Protein AF-A0A3G1A6J4-F1 (afdb_monomer_lite)

pLDDT: mean 94.32, std 4.94, range [63.28, 98.62]

Sequence (100 aa):
MGKAVKLIFVGADWAPFNDKLKRLCQEVAAAKGVEFEEKKEDYVFLTKYGETDELGGADIPQVFVQFDDGTIKHVLTKVPVVGMNPDFEAARKKLEEALA

Organism: NCBI:txid697581

Radius of gyration: 12.79 Å; chains: 1; bounding box: 34×28×32 Å

Foldseek 3Di:
DAAWAEKEKEAEPPAPCRVVLLVLSVVLCVVLVHHYHYHYPPLVCCLVANDADPVSDGADTWMWTAHPVRDIHTQDRDFDDDPNHGDVVVVSVSSNVRND

Secondary structure (DSSP, 8-state):
---EEEEEEEE-TTSTTHHHHHHHHHHHHHHHT-EEEEEES-HHHHHHHS-B-TTSPBPSSEEEEEETTS-EEEEEES--EETTEE-HHHHHHHHHHHT-

Structure (mmCIF, N/CA/C/O backbone):
data_AF-A0A3G1A6J4-F1
#
_entry.id   AF-A0A3G1A6J4-F1
#
loop_
_atom_site.group_PDB
_atom_site.id
_atom_site.type_symbol
_atom_site.label_atom_id
_atom_site.label_alt_id
_atom_site.label_comp_id
_atom_site.label_asym_id
_atom_site.label_entity_id
_atom_site.label_seq_id
_atom_site.pdbx_PDB_ins_code
_atom_site.Cartn_x
_atom_site.Cartn_y
_atom_site.Cartn_z
_atom_site.occupancy
_atom_site.B_iso_or_equiv
_atom_site.auth_seq_id
_atom_site.auth_comp_id
_atom_site.auth_asym_id
_atom_site.auth_atom_id
_atom_site.pdbx_PDB_model_num
ATOM 1 N N . MET A 1 1 ? -0.751 -4.193 18.035 1.00 63.28 1 MET A N 1
ATOM 2 C CA . MET A 1 1 ? -1.128 -3.150 17.060 1.00 63.28 1 MET A CA 1
ATOM 3 C C . MET A 1 1 ? -2.629 -2.993 17.154 1.00 63.28 1 MET A C 1
ATOM 5 O O . MET A 1 1 ? -3.281 -3.985 17.471 1.00 63.28 1 MET A O 1
ATOM 9 N N . GLY A 1 2 ? -3.140 -1.776 16.985 1.00 82.06 2 GLY A N 1
ATOM 10 C CA . GLY A 1 2 ? -4.577 -1.528 16.916 1.00 82.06 2 GLY A CA 1
ATOM 11 C C . GLY A 1 2 ? -5.249 -2.278 15.761 1.00 82.06 2 GLY A C 1
ATOM 12 O O . GLY A 1 2 ? -4.586 -2.969 14.983 1.00 82.06 2 GLY A O 1
ATOM 13 N N . LYS A 1 3 ? -6.568 -2.159 15.632 1.00 93.06 3 LYS A N 1
ATOM 14 C CA . LYS A 1 3 ? -7.296 -2.728 14.490 1.00 93.06 3 LYS A CA 1
ATOM 15 C C . LYS A 1 3 ? -7.010 -1.884 13.247 1.00 93.06 3 LYS A C 1
ATOM 17 O O . LYS A 1 3 ? -7.092 -0.661 13.312 1.00 93.06 3 LYS A O 1
ATOM 22 N N . ALA A 1 4 ? -6.699 -2.508 12.111 1.00 96.50 4 ALA A N 1
ATOM 23 C CA . ALA A 1 4 ? -6.576 -1.777 10.852 1.00 96.50 4 ALA A CA 1
ATOM 24 C C . ALA A 1 4 ? -7.932 -1.162 10.458 1.00 96.50 4 ALA A C 1
ATOM 26 O O . ALA A 1 4 ? -8.954 -1.851 10.461 1.00 96.50 4 ALA A O 1
ATOM 27 N N . VAL A 1 5 ? -7.943 0.132 10.129 1.00 97.75 5 VAL A N 1
ATOM 28 C CA . VAL A 1 5 ? -9.172 0.877 9.791 1.00 97.75 5 VAL A CA 1
ATOM 29 C C . VAL A 1 5 ? -9.153 1.471 8.391 1.00 97.75 5 VAL A C 1
ATOM 31 O O . VAL A 1 5 ? -10.221 1.707 7.828 1.00 97.75 5 VAL A O 1
ATOM 34 N N . LYS A 1 6 ? -7.968 1.690 7.810 1.00 98.38 6 LYS A N 1
ATOM 35 C CA . LYS A 1 6 ? -7.829 2.289 6.482 1.00 98.38 6 LYS A CA 1
ATOM 36 C C . LYS A 1 6 ? -6.584 1.782 5.762 1.00 98.38 6 LYS A C 1
ATOM 38 O O . LYS A 1 6 ? -5.522 1.658 6.368 1.00 98.38 6 LYS A O 1
ATOM 43 N N . LEU A 1 7 ? -6.711 1.542 4.464 1.00 98.25 7 LEU A N 1
ATOM 44 C CA . LEU A 1 7 ? -5.614 1.295 3.540 1.00 98.25 7 LEU A CA 1
ATOM 45 C C . LEU A 1 7 ? -5.402 2.547 2.678 1.00 98.25 7 LEU A C 1
ATOM 47 O O . LEU A 1 7 ? -6.325 3.023 2.019 1.00 98.25 7 LEU A O 1
ATOM 51 N N . ILE A 1 8 ? -4.184 3.082 2.698 1.00 98.62 8 ILE A N 1
ATOM 52 C CA . ILE A 1 8 ? -3.816 4.324 2.013 1.00 98.62 8 ILE A CA 1
ATOM 53 C C . ILE A 1 8 ? -2.876 3.974 0.862 1.00 98.62 8 ILE A C 1
ATOM 55 O O . ILE A 1 8 ? -1.838 3.348 1.071 1.00 98.62 8 ILE A O 1
ATOM 59 N N . PHE A 1 9 ? -3.224 4.395 -0.347 1.00 98.50 9 PHE A N 1
ATOM 60 C CA . PHE A 1 9 ? -2.398 4.270 -1.541 1.00 98.50 9 PHE A CA 1
ATOM 61 C C . PHE A 1 9 ? -1.857 5.645 -1.929 1.00 98.50 9 PHE A C 1
ATOM 63 O O . PHE A 1 9 ? -2.638 6.574 -2.139 1.00 98.50 9 PHE A O 1
ATOM 70 N N . VAL A 1 10 ? -0.536 5.769 -2.048 1.00 98.19 10 VAL A N 1
ATOM 71 C CA . VAL A 1 10 ? 0.116 6.970 -2.577 1.00 98.19 10 VAL A CA 1
ATOM 72 C C . VAL A 1 10 ? 0.707 6.641 -3.940 1.00 98.19 10 VAL A C 1
ATOM 74 O O . VAL A 1 10 ? 1.587 5.786 -4.039 1.00 98.19 10 VAL A O 1
ATOM 77 N N . GLY A 1 11 ? 0.230 7.300 -4.992 1.00 96.88 11 GLY A N 1
ATOM 78 C CA . GLY A 1 11 ? 0.621 6.991 -6.368 1.00 96.88 11 GLY A CA 1
ATOM 79 C C . GLY A 1 11 ? 0.687 8.210 -7.280 1.00 96.88 11 GLY A C 1
ATOM 80 O O . GLY A 1 11 ? 0.477 9.346 -6.849 1.00 96.88 11 GLY A O 1
ATOM 81 N N . ALA A 1 12 ? 0.984 7.951 -8.551 1.00 95.44 12 ALA A N 1
ATOM 82 C CA . ALA A 1 12 ? 0.973 8.939 -9.622 1.00 95.44 12 ALA A CA 1
ATOM 83 C C . ALA A 1 12 ? 0.654 8.274 -10.959 1.00 95.44 12 ALA A C 1
ATOM 85 O O . ALA A 1 12 ? 1.065 7.142 -11.208 1.00 95.44 12 ALA A O 1
ATOM 86 N N . ASP A 1 13 ? -0.014 9.006 -11.850 1.00 94.31 13 ASP A N 1
ATOM 87 C CA . ASP A 1 13 ? -0.462 8.477 -13.146 1.00 94.31 13 ASP A CA 1
ATOM 88 C C . ASP A 1 13 ? 0.701 7.974 -14.019 1.00 94.31 13 ASP A C 1
ATOM 90 O O . ASP A 1 13 ? 0.536 7.061 -14.823 1.00 94.31 13 ASP A O 1
ATOM 94 N N . TRP A 1 14 ? 1.885 8.572 -13.869 1.00 93.19 14 TRP A N 1
ATOM 95 C CA . TRP A 1 14 ? 3.087 8.208 -14.619 1.00 93.19 14 TRP A CA 1
ATOM 96 C C . TRP A 1 14 ? 3.812 6.983 -14.044 1.00 93.19 14 TRP A C 1
ATOM 98 O O . TRP A 1 14 ? 4.699 6.431 -14.699 1.00 93.19 14 TRP A O 1
ATOM 108 N N .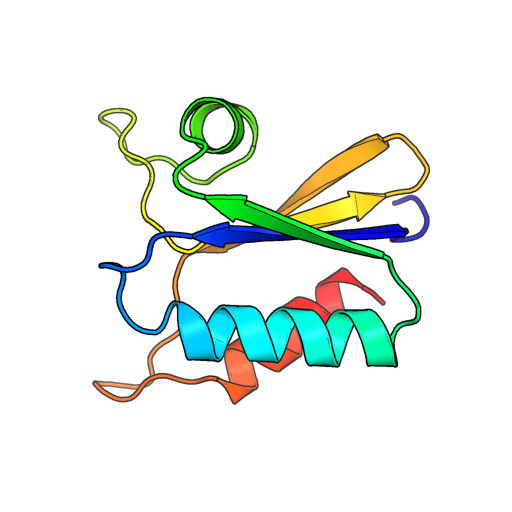 ALA A 1 15 ? 3.473 6.562 -12.822 1.00 92.38 15 ALA A N 1
ATOM 109 C CA . ALA A 1 15 ? 4.213 5.530 -12.117 1.00 92.38 15 ALA A CA 1
ATOM 110 C C . ALA A 1 15 ? 3.868 4.122 -12.645 1.00 92.38 15 ALA A C 1
ATOM 112 O O . ALA A 1 15 ? 2.697 3.806 -12.894 1.00 92.38 15 ALA A O 1
ATOM 113 N N . PRO A 1 16 ? 4.862 3.224 -12.782 1.00 92.25 16 PRO A N 1
ATOM 114 C CA . PRO A 1 16 ? 4.620 1.857 -13.220 1.00 92.25 16 PRO A CA 1
ATOM 115 C C . PRO A 1 16 ? 3.601 1.144 -12.333 1.00 92.25 16 PRO A C 1
ATOM 117 O O . PRO A 1 16 ? 3.674 1.189 -11.106 1.00 92.25 16 PRO A O 1
ATOM 120 N N . PHE A 1 17 ? 2.668 0.440 -12.972 1.00 94.38 17 PHE A N 1
ATOM 121 C CA . PHE A 1 17 ? 1.637 -0.357 -12.304 1.00 94.38 17 PHE A CA 1
ATOM 122 C C . PHE A 1 17 ? 0.689 0.423 -11.376 1.00 94.38 17 PHE A C 1
ATOM 124 O O . PHE A 1 17 ? -0.052 -0.224 -10.634 1.00 94.38 17 PHE A O 1
ATOM 131 N N . ASN A 1 18 ? 0.653 1.761 -11.449 1.00 95.25 18 ASN A N 1
ATOM 132 C CA . ASN A 1 18 ? -0.180 2.618 -10.599 1.00 95.25 18 ASN A CA 1
ATOM 133 C C . ASN A 1 18 ? -1.635 2.139 -10.528 1.00 95.25 18 ASN A C 1
ATOM 135 O O . ASN A 1 18 ? -2.109 1.752 -9.463 1.00 95.25 18 ASN A O 1
ATOM 139 N N . ASP A 1 19 ? -2.317 2.069 -11.673 1.00 95.69 19 ASP A N 1
ATOM 140 C CA . ASP A 1 19 ? -3.747 1.743 -11.714 1.00 95.69 19 ASP A CA 1
ATOM 141 C C . ASP A 1 19 ? -4.035 0.318 -11.244 1.00 95.69 19 ASP A C 1
ATOM 143 O O . ASP A 1 19 ? -5.041 0.051 -10.584 1.00 95.69 19 ASP A O 1
ATOM 147 N N . LYS A 1 20 ? -3.130 -0.615 -11.558 1.00 96.06 20 LYS A N 1
ATOM 148 C CA . LYS A 1 20 ? -3.291 -2.018 -11.180 1.00 96.06 20 LYS A CA 1
ATOM 149 C C . LYS A 1 20 ? -3.065 -2.222 -9.683 1.00 96.06 20 LYS A C 1
ATOM 151 O O . LYS A 1 20 ? -3.823 -2.968 -9.065 1.00 96.06 20 LYS A O 1
ATOM 156 N N . LEU A 1 21 ? -2.075 -1.549 -9.093 1.00 96.81 21 LEU A N 1
ATOM 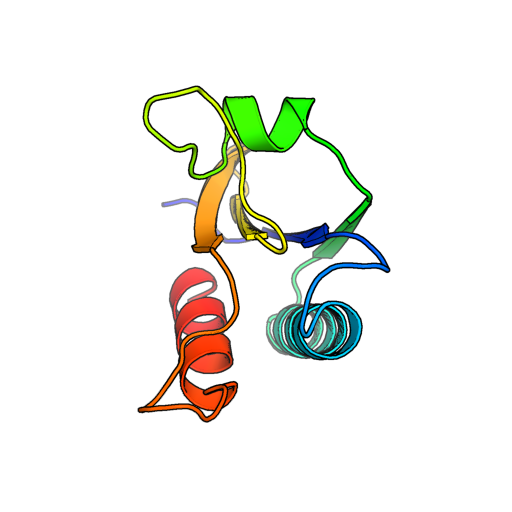157 C CA . LEU A 1 21 ? -1.847 -1.585 -7.649 1.00 96.81 21 LEU A CA 1
ATOM 158 C C . LEU A 1 21 ? -2.958 -0.845 -6.894 1.00 96.81 21 LEU A C 1
ATOM 160 O O . LEU A 1 21 ? -3.488 -1.393 -5.934 1.00 96.81 21 LEU A O 1
ATOM 164 N N . LYS A 1 22 ? -3.390 0.327 -7.373 1.00 97.69 22 LYS A N 1
ATOM 165 C CA . LYS A 1 22 ? -4.548 1.058 -6.839 1.00 97.69 22 LYS A CA 1
ATOM 166 C C . LYS A 1 22 ? -5.794 0.178 -6.791 1.00 97.69 22 LYS A C 1
ATOM 168 O O . LYS A 1 22 ? -6.440 0.075 -5.750 1.00 97.69 22 LYS A O 1
ATOM 173 N N . ARG A 1 23 ? -6.117 -0.496 -7.897 1.00 98.00 23 ARG A N 1
ATOM 174 C CA . ARG A 1 23 ? -7.260 -1.413 -7.958 1.00 98.00 23 ARG A CA 1
ATOM 175 C C . ARG A 1 23 ? -7.113 -2.574 -6.974 1.00 98.00 23 ARG A C 1
ATOM 177 O O . ARG A 1 23 ? -8.068 -2.901 -6.279 1.00 98.00 23 ARG A O 1
ATOM 184 N N . LEU A 1 24 ? -5.923 -3.169 -6.881 1.00 97.88 24 LEU A N 1
ATOM 185 C CA . LEU A 1 24 ? -5.646 -4.227 -5.909 1.00 97.88 24 LEU A CA 1
ATOM 186 C C . LEU A 1 24 ? -5.885 -3.745 -4.467 1.00 97.88 24 LEU A C 1
ATOM 188 O O . LEU A 1 24 ? -6.522 -4.440 -3.680 1.00 97.88 24 LEU A O 1
ATOM 192 N N . CYS A 1 25 ? -5.421 -2.541 -4.137 1.00 97.94 25 CYS A N 1
ATOM 193 C CA . CYS A 1 25 ? -5.648 -1.900 -2.847 1.00 97.94 25 CYS A CA 1
ATOM 194 C C . CYS A 1 25 ? -7.143 -1.701 -2.548 1.00 97.94 25 CYS A C 1
ATOM 196 O O . CYS A 1 25 ? -7.586 -2.033 -1.450 1.00 97.94 25 CYS A O 1
ATOM 198 N N . GLN A 1 26 ? -7.924 -1.223 -3.522 1.00 98.31 26 GLN A N 1
ATOM 199 C CA . GLN A 1 26 ? -9.380 -1.073 -3.398 1.00 98.31 26 GLN A CA 1
ATOM 200 C C . GLN A 1 26 ? -10.076 -2.416 -3.138 1.00 98.31 26 GLN A C 1
ATOM 202 O O . GLN A 1 26 ? -10.917 -2.513 -2.246 1.00 98.31 26 GLN A O 1
ATOM 207 N N . GLU A 1 27 ? -9.709 -3.460 -3.888 1.00 98.19 27 GLU A N 1
ATOM 208 C CA . GLU A 1 27 ? -10.268 -4.808 -3.736 1.00 98.19 27 GLU A CA 1
ATOM 209 C C . GLU A 1 27 ? -9.975 -5.393 -2.347 1.00 98.19 27 GLU A C 1
ATOM 211 O O . GLU A 1 27 ? -10.873 -5.926 -1.696 1.00 98.19 27 GLU A O 1
ATOM 216 N N . VAL A 1 28 ? -8.730 -5.272 -1.875 1.00 97.75 28 VAL A N 1
ATOM 217 C CA . VAL A 1 28 ? -8.318 -5.777 -0.558 1.00 97.75 28 VAL A CA 1
ATOM 218 C C . VAL A 1 28 ? -8.991 -4.991 0.571 1.00 97.75 28 VAL A C 1
ATOM 220 O O . VAL A 1 28 ? -9.493 -5.598 1.517 1.00 97.75 28 VAL A O 1
ATOM 223 N N . ALA A 1 29 ? -9.058 -3.661 0.464 1.00 97.81 29 ALA A N 1
ATOM 224 C CA . ALA A 1 29 ? -9.725 -2.819 1.454 1.00 97.81 29 ALA A CA 1
ATOM 225 C C . ALA A 1 29 ? -11.215 -3.177 1.587 1.00 97.81 29 ALA A C 1
ATOM 227 O O . ALA A 1 29 ? -11.702 -3.407 2.696 1.00 97.81 29 ALA A O 1
ATOM 228 N N . ALA A 1 30 ? -11.911 -3.329 0.454 1.00 97.94 30 ALA A N 1
ATOM 229 C CA . ALA A 1 30 ? -13.309 -3.746 0.420 1.00 97.94 30 ALA A CA 1
ATOM 230 C C . ALA A 1 30 ? -13.512 -5.145 1.027 1.00 97.94 30 ALA A C 1
ATOM 232 O O . ALA A 1 30 ? -14.416 -5.333 1.840 1.00 97.94 30 ALA A O 1
ATOM 233 N N . ALA A 1 31 ? -12.651 -6.113 0.692 1.00 96.88 31 ALA A N 1
ATOM 234 C CA . ALA A 1 31 ? -12.730 -7.474 1.227 1.00 96.88 31 ALA A CA 1
ATOM 235 C C . ALA A 1 31 ? -12.514 -7.538 2.750 1.00 96.88 31 ALA A C 1
ATOM 237 O O . ALA A 1 31 ? -13.080 -8.400 3.421 1.00 96.88 31 ALA A O 1
ATOM 238 N N . LYS A 1 32 ? -11.701 -6.630 3.300 1.00 95.56 32 LYS A N 1
ATOM 239 C CA . LYS A 1 32 ? -11.398 -6.546 4.738 1.00 95.56 32 LYS A CA 1
ATOM 240 C C . LYS A 1 32 ? -12.317 -5.585 5.500 1.00 95.56 32 LYS A C 1
ATOM 242 O O . LYS A 1 32 ? -12.242 -5.531 6.724 1.00 95.56 32 LYS A O 1
ATOM 247 N N . GLY A 1 33 ? -13.191 -4.857 4.802 1.00 96.50 33 GLY A N 1
ATOM 248 C CA . GLY A 1 33 ? -14.104 -3.887 5.407 1.00 96.50 33 GLY A CA 1
ATOM 249 C C . GLY A 1 33 ? -13.392 -2.681 6.027 1.00 96.50 33 GLY A C 1
ATOM 250 O O . GLY A 1 33 ? -13.846 -2.173 7.051 1.00 96.50 33 GLY A O 1
ATOM 251 N N . VAL A 1 34 ? -12.273 -2.251 5.438 1.00 97.56 34 VAL A N 1
ATOM 252 C CA . VAL A 1 34 ? -11.523 -1.052 5.847 1.00 97.56 34 VAL A CA 1
ATOM 253 C C . VAL A 1 34 ? -11.698 0.064 4.818 1.00 97.56 34 VAL A C 1
ATOM 255 O O . VAL A 1 34 ? -11.992 -0.194 3.650 1.00 97.56 34 VAL A O 1
ATOM 258 N N . GLU A 1 35 ? -11.522 1.316 5.240 1.00 98.19 35 GLU A N 1
ATOM 259 C CA . GLU A 1 35 ? -11.583 2.464 4.333 1.00 98.19 35 GLU A CA 1
ATOM 260 C C . GLU A 1 35 ? -10.430 2.417 3.316 1.00 98.19 35 GLU A C 1
ATOM 262 O O . GLU A 1 35 ? -9.333 1.949 3.623 1.00 98.19 35 GLU A O 1
ATOM 267 N N . PHE A 1 36 ? -10.665 2.908 2.101 1.00 98.50 36 PHE A N 1
ATOM 268 C CA . PHE A 1 36 ? -9.624 3.104 1.098 1.00 98.50 36 PHE A CA 1
ATOM 269 C C . PHE A 1 36 ? -9.422 4.600 0.855 1.00 98.50 36 PHE A C 1
ATOM 271 O O . PHE A 1 36 ? -10.382 5.311 0.559 1.00 98.50 36 PHE A O 1
ATOM 278 N N . GLU A 1 37 ? -8.177 5.062 0.929 1.00 98.50 37 GLU A N 1
ATOM 279 C CA . GLU A 1 37 ? -7.799 6.439 0.618 1.00 98.50 37 GLU A CA 1
ATOM 280 C C . GLU A 1 37 ? -6.722 6.463 -0.467 1.00 98.50 37 GLU A C 1
ATOM 282 O O . GLU A 1 37 ? -5.716 5.760 -0.388 1.00 98.50 37 GLU A O 1
ATOM 287 N N . GLU A 1 38 ? -6.924 7.308 -1.474 1.00 98.19 38 GLU A N 1
ATOM 288 C CA . GLU A 1 38 ? -5.935 7.598 -2.505 1.00 98.19 38 GLU A CA 1
ATOM 289 C C . GLU A 1 38 ? -5.328 8.978 -2.266 1.00 98.19 38 GLU A C 1
ATOM 291 O O . GLU A 1 38 ? -6.040 9.970 -2.104 1.00 98.19 38 GLU A O 1
ATOM 296 N N . LYS A 1 39 ? -4.000 9.040 -2.310 1.00 98.00 39 LYS A N 1
ATOM 297 C CA . LYS A 1 39 ? -3.218 10.271 -2.292 1.00 98.00 39 LYS A CA 1
ATOM 298 C C . LYS A 1 39 ? -2.396 10.343 -3.571 1.00 98.00 39 LYS A C 1
ATOM 300 O O . LYS A 1 39 ? -1.599 9.453 -3.859 1.00 98.00 39 LYS A O 1
ATOM 305 N N . LYS A 1 40 ? -2.584 11.404 -4.349 1.00 97.00 40 LYS A N 1
ATOM 306 C CA . LYS A 1 40 ? -1.844 11.608 -5.594 1.00 97.00 40 LYS A CA 1
ATOM 307 C C . LYS A 1 40 ? -0.637 12.496 -5.336 1.00 97.00 40 LYS A C 1
ATOM 309 O O . LYS A 1 40 ? -0.817 13.636 -4.922 1.00 97.00 40 LYS A O 1
ATOM 314 N N . GLU A 1 41 ? 0.560 11.962 -5.570 1.00 95.31 41 GLU A N 1
ATOM 315 C CA . GLU A 1 41 ? 1.830 12.700 -5.469 1.00 95.31 41 GLU A CA 1
ATOM 316 C C . GLU A 1 41 ? 2.011 13.444 -4.126 1.00 95.31 41 GLU A C 1
ATOM 318 O O . GLU A 1 41 ? 2.600 14.522 -4.059 1.00 95.31 41 GLU A O 1
ATOM 323 N N . ASP A 1 42 ? 1.504 12.868 -3.028 1.00 96.69 42 ASP A N 1
ATOM 324 C CA . ASP A 1 42 ? 1.617 13.442 -1.682 1.00 96.69 42 ASP A CA 1
ATOM 325 C C . ASP A 1 42 ? 3.006 13.155 -1.088 1.00 96.69 42 ASP A C 1
ATOM 327 O O . ASP A 1 42 ? 3.201 12.267 -0.254 1.00 96.69 42 ASP A O 1
ATOM 331 N N . TYR A 1 43 ? 4.001 13.910 -1.556 1.00 93.06 43 TYR A N 1
ATOM 332 C CA . TYR A 1 43 ? 5.386 13.780 -1.103 1.00 93.06 43 TYR A CA 1
ATOM 333 C C . TYR A 1 43 ? 5.562 14.131 0.377 1.00 93.06 43 TYR A C 1
ATOM 335 O O . TYR A 1 43 ? 6.429 13.562 1.031 1.00 93.06 43 TYR A O 1
ATOM 343 N N . VAL A 1 44 ? 4.714 14.998 0.943 1.00 94.56 44 VAL A N 1
ATOM 344 C CA . VAL A 1 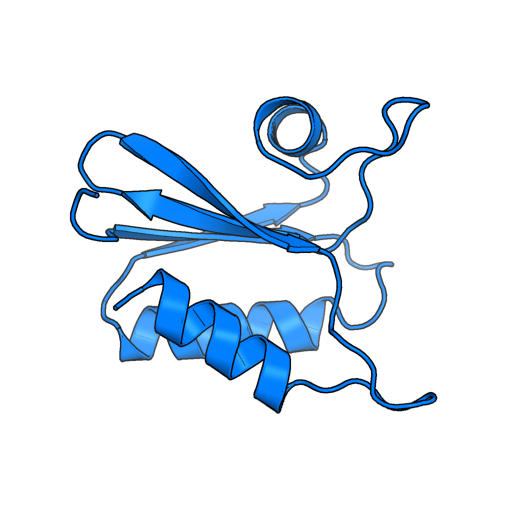44 ? 4.751 15.317 2.380 1.00 94.56 44 VAL A CA 1
ATOM 345 C C . VAL A 1 44 ? 4.405 14.078 3.205 1.00 94.56 44 VAL A C 1
ATOM 347 O O . VAL A 1 44 ? 5.072 13.784 4.200 1.00 94.56 44 VAL A O 1
ATOM 350 N N . PHE A 1 45 ? 3.390 13.323 2.783 1.00 96.38 45 PHE A N 1
ATOM 351 C CA . PHE A 1 45 ? 3.044 12.052 3.407 1.00 96.38 45 PHE A CA 1
ATOM 352 C C . PHE A 1 45 ? 4.165 11.019 3.253 1.00 96.38 45 PHE A C 1
ATOM 354 O O . PHE A 1 45 ? 4.522 10.359 4.231 1.00 96.38 45 PHE A O 1
ATOM 361 N N . LEU A 1 46 ? 4.750 10.905 2.056 1.00 95.44 46 LEU A N 1
ATOM 362 C CA . LEU A 1 46 ? 5.836 9.961 1.780 1.00 95.44 46 LEU A CA 1
ATOM 363 C C . LEU A 1 46 ? 7.093 10.254 2.602 1.00 95.44 46 LEU A C 1
ATOM 365 O O . LEU A 1 46 ? 7.644 9.337 3.191 1.00 95.44 46 LEU A O 1
ATOM 369 N N . THR A 1 47 ? 7.509 11.513 2.734 1.00 93.00 47 THR A N 1
ATOM 370 C CA . THR A 1 47 ? 8.656 11.873 3.584 1.00 93.00 47 THR A CA 1
ATOM 371 C C . THR A 1 47 ? 8.407 11.547 5.058 1.00 93.00 47 THR A C 1
ATOM 373 O O . THR A 1 47 ? 9.346 11.286 5.804 1.00 93.00 47 THR A O 1
ATOM 376 N N . LYS A 1 48 ? 7.146 11.570 5.506 1.00 95.06 48 LYS A N 1
ATOM 377 C CA . LYS A 1 48 ? 6.797 11.325 6.910 1.00 95.06 48 LYS A CA 1
ATOM 378 C C . LYS A 1 48 ? 6.617 9.844 7.249 1.00 95.06 48 LYS A C 1
ATOM 380 O O . LYS A 1 48 ? 6.949 9.442 8.362 1.00 95.06 48 LYS A O 1
ATOM 385 N N . TYR A 1 49 ? 6.032 9.067 6.341 1.00 96.31 49 TYR A N 1
ATOM 386 C CA . TYR A 1 49 ? 5.599 7.691 6.613 1.00 96.31 49 TYR A CA 1
ATOM 387 C C . TYR A 1 49 ? 6.157 6.659 5.636 1.00 96.31 49 TYR A C 1
ATOM 389 O O . TYR A 1 49 ? 6.138 5.470 5.953 1.00 96.31 49 TYR A O 1
ATOM 397 N N . GLY A 1 50 ? 6.580 7.106 4.456 1.00 94.62 50 GLY A N 1
ATOM 398 C CA . GLY A 1 50 ? 7.081 6.285 3.365 1.00 94.62 50 GLY A CA 1
ATOM 399 C C . GLY A 1 50 ? 8.526 5.862 3.527 1.00 94.62 50 GLY A C 1
ATOM 400 O O . GLY A 1 50 ? 9.262 6.322 4.398 1.00 94.62 50 GLY A O 1
ATOM 401 N N . GLU A 1 51 ? 8.914 4.958 2.642 1.00 94.00 51 GLU A N 1
ATOM 402 C CA . GLU A 1 51 ? 10.309 4.622 2.422 1.00 94.00 51 GLU A CA 1
ATOM 403 C C . GLU A 1 51 ? 10.947 5.694 1.533 1.00 94.00 51 GLU A C 1
ATOM 405 O O . GLU A 1 51 ? 10.424 6.014 0.459 1.00 94.00 51 GLU A O 1
ATOM 410 N N . THR A 1 52 ? 12.064 6.252 1.993 1.00 92.56 52 THR A N 1
ATOM 411 C CA . THR A 1 52 ? 12.875 7.210 1.242 1.00 92.56 52 THR A CA 1
ATOM 412 C C . THR A 1 52 ? 14.282 6.665 1.060 1.00 92.56 52 THR A C 1
ATOM 414 O O . THR A 1 52 ? 14.812 5.997 1.951 1.00 92.56 52 THR A O 1
ATOM 417 N N . ASP A 1 53 ? 14.904 6.985 -0.066 1.00 88.44 53 ASP A N 1
ATOM 418 C CA . ASP A 1 53 ? 16.322 6.719 -0.283 1.00 88.44 53 ASP A CA 1
ATOM 419 C C . ASP A 1 53 ? 17.228 7.638 0.566 1.00 88.44 53 ASP A C 1
ATOM 421 O O . ASP A 1 53 ? 16.768 8.523 1.294 1.00 88.44 53 ASP A O 1
ATOM 425 N N . GLU A 1 54 ? 18.544 7.424 0.475 1.00 85.56 54 GLU A N 1
ATOM 426 C CA . GLU A 1 54 ? 19.565 8.185 1.214 1.00 85.56 54 GLU A CA 1
ATOM 427 C C . GLU A 1 54 ? 19.591 9.687 0.870 1.00 85.56 54 GLU A C 1
ATOM 429 O O . GLU A 1 54 ? 20.153 10.484 1.621 1.00 85.56 54 GLU A O 1
ATOM 434 N N . LEU A 1 55 ? 18.985 10.084 -0.252 1.00 86.06 55 LEU A N 1
ATOM 435 C CA . LEU A 1 55 ? 18.878 11.468 -0.710 1.00 86.06 55 LEU A CA 1
ATOM 436 C C . LEU A 1 55 ? 17.513 12.093 -0.369 1.00 86.06 55 LEU A C 1
ATOM 438 O O . LEU A 1 55 ? 17.280 13.259 -0.688 1.00 86.06 55 LEU A O 1
ATOM 442 N N . GLY A 1 56 ? 16.622 11.347 0.295 1.00 80.56 56 GLY A N 1
ATOM 443 C CA . GLY A 1 56 ? 15.273 11.786 0.655 1.00 80.56 56 GLY A CA 1
ATOM 444 C C . GLY A 1 56 ? 14.245 11.648 -0.473 1.00 80.56 56 GLY A C 1
ATOM 445 O O . GLY A 1 56 ? 13.133 12.164 -0.347 1.00 80.56 56 GLY A O 1
ATOM 446 N N . GLY A 1 57 ? 14.593 10.966 -1.567 1.00 86.62 57 GLY A N 1
ATOM 447 C CA . GLY A 1 57 ? 13.676 10.640 -2.652 1.00 86.62 57 GLY A CA 1
ATOM 448 C C . GLY A 1 57 ? 12.704 9.542 -2.233 1.00 86.62 57 GLY A C 1
ATOM 449 O O . GLY A 1 57 ? 13.110 8.513 -1.699 1.00 86.62 57 GLY A O 1
ATOM 450 N N . ALA A 1 58 ? 11.410 9.756 -2.468 1.00 89.56 58 ALA A N 1
ATOM 451 C CA . ALA A 1 58 ? 10.391 8.738 -2.249 1.00 89.56 58 ALA A CA 1
ATOM 452 C C . ALA A 1 58 ? 9.982 8.110 -3.579 1.00 89.56 58 ALA A C 1
ATOM 454 O O . ALA A 1 58 ? 9.469 8.780 -4.476 1.00 89.56 58 ALA A O 1
ATOM 455 N N . ASP A 1 59 ? 10.174 6.803 -3.679 1.00 90.38 59 ASP A N 1
ATOM 456 C CA . ASP A 1 59 ? 9.665 6.017 -4.790 1.00 90.38 59 ASP A CA 1
ATOM 457 C C . ASP A 1 59 ? 8.149 5.839 -4.685 1.00 90.38 59 ASP A C 1
ATOM 459 O O . ASP A 1 59 ? 7.626 5.632 -3.595 1.00 90.38 59 ASP A O 1
ATOM 463 N N . ILE A 1 60 ? 7.439 5.850 -5.813 1.00 93.19 60 ILE A N 1
ATOM 464 C CA . ILE A 1 60 ? 5.992 5.605 -5.874 1.00 93.19 60 ILE A CA 1
ATOM 465 C C . ILE A 1 60 ? 5.656 4.553 -6.942 1.00 93.19 60 ILE A C 1
ATOM 467 O O . ILE A 1 60 ? 6.408 4.398 -7.908 1.00 93.19 60 ILE A O 1
ATOM 471 N N . PRO A 1 61 ? 4.531 3.827 -6.813 1.00 95.50 61 PRO A N 1
ATOM 472 C CA . PRO A 1 61 ? 3.540 3.899 -5.731 1.00 95.50 61 PRO A CA 1
ATOM 473 C C . PRO A 1 61 ? 3.987 3.242 -4.410 1.00 95.50 61 PRO A C 1
ATOM 475 O O . PRO A 1 61 ? 4.751 2.274 -4.426 1.00 95.50 61 PRO A O 1
ATOM 478 N N . GLN A 1 62 ? 3.459 3.732 -3.281 1.00 97.69 62 GLN A N 1
ATOM 479 C CA . GLN A 1 62 ? 3.578 3.100 -1.957 1.00 97.69 62 GLN A CA 1
ATOM 480 C C . GLN A 1 62 ? 2.209 2.852 -1.314 1.00 97.6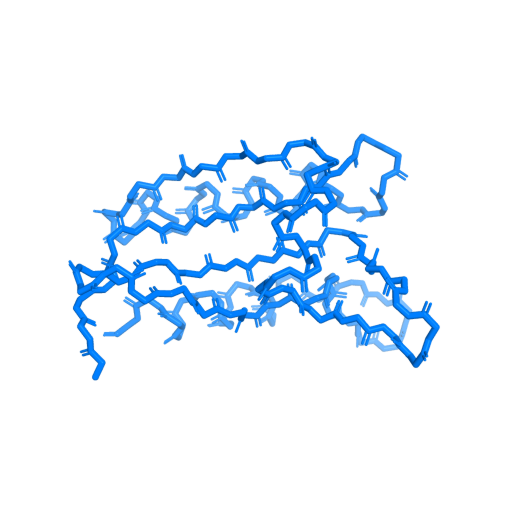9 62 GLN A C 1
ATOM 482 O O . GLN A 1 62 ? 1.240 3.566 -1.583 1.00 97.69 62 GLN A O 1
ATOM 487 N N . VAL A 1 63 ? 2.131 1.845 -0.441 1.00 98.19 63 VAL A N 1
ATOM 488 C CA . VAL A 1 63 ? 0.903 1.466 0.270 1.00 98.19 63 VAL A CA 1
ATOM 489 C C . VAL A 1 63 ? 1.132 1.430 1.774 1.00 98.19 63 VAL A C 1
ATOM 491 O O . VAL A 1 63 ? 2.152 0.931 2.256 1.00 98.19 63 VAL A O 1
ATOM 494 N N . PHE A 1 64 ? 0.139 1.915 2.514 1.00 98.38 64 PHE A N 1
ATOM 495 C CA . PHE A 1 64 ? 0.157 2.045 3.962 1.00 98.38 64 PHE A CA 1
ATOM 496 C C . PHE A 1 64 ? -1.133 1.520 4.580 1.00 98.38 64 PHE A C 1
ATOM 498 O O . PHE A 1 64 ? -2.179 1.459 3.932 1.00 98.38 64 PHE A O 1
ATOM 505 N N . VAL A 1 65 ? -1.063 1.206 5.868 1.00 98.00 65 VAL A N 1
ATOM 506 C CA . VAL A 1 65 ? -2.224 0.901 6.705 1.00 98.00 65 VAL A CA 1
ATOM 507 C C . VAL A 1 65 ? -2.261 1.879 7.868 1.00 98.00 65 VAL A C 1
ATOM 509 O O . VAL A 1 65 ? -1.239 2.117 8.513 1.00 98.00 65 VAL A O 1
ATOM 512 N N . GLN A 1 66 ? -3.441 2.430 8.135 1.00 97.81 66 GLN A N 1
ATOM 513 C CA . GLN A 1 66 ? -3.733 3.183 9.344 1.00 97.81 66 GLN A CA 1
ATOM 514 C C . GLN A 1 66 ? -4.531 2.307 10.314 1.00 97.81 66 GLN A C 1
ATOM 516 O O . GLN A 1 66 ? -5.504 1.649 9.927 1.00 97.81 66 GLN A O 1
ATOM 521 N N . PHE A 1 67 ? -4.121 2.329 11.576 1.00 96.81 67 PHE A N 1
ATOM 522 C CA . PHE A 1 67 ? -4.779 1.652 12.688 1.00 96.81 67 PHE A CA 1
ATOM 523 C C . PHE A 1 67 ? -5.720 2.604 13.444 1.00 96.81 67 PHE A C 1
ATOM 525 O O . PHE A 1 67 ? -5.640 3.826 13.301 1.00 96.81 67 PHE A O 1
ATOM 532 N N . ASP A 1 68 ? -6.636 2.047 14.232 1.00 96.50 68 ASP A N 1
ATOM 533 C CA . ASP A 1 68 ? -7.608 2.793 15.045 1.00 96.50 68 ASP A CA 1
ATOM 534 C C . ASP A 1 68 ? -6.967 3.709 16.101 1.00 96.50 68 ASP A C 1
ATOM 536 O O . ASP A 1 68 ? -7.544 4.737 16.451 1.00 96.50 68 ASP A O 1
ATOM 540 N N . ASP A 1 69 ? -5.748 3.396 16.543 1.00 95.50 69 ASP A N 1
ATOM 541 C CA . ASP A 1 69 ? -4.921 4.257 17.399 1.00 95.50 69 ASP A CA 1
ATOM 542 C C . ASP A 1 69 ? -4.266 5.444 16.654 1.00 95.50 69 ASP A C 1
ATOM 544 O O . ASP A 1 69 ? -3.570 6.258 17.263 1.00 95.50 69 ASP A O 1
ATOM 548 N N . GLY A 1 70 ? -4.494 5.566 15.341 1.00 94.69 70 GLY A N 1
ATOM 549 C CA . GLY A 1 70 ? -3.932 6.610 14.482 1.00 94.69 70 GLY A CA 1
ATOM 550 C C . GLY A 1 70 ? -2.537 6.299 13.934 1.00 94.69 70 GLY A C 1
ATOM 551 O O . GLY A 1 70 ? -2.007 7.092 13.150 1.00 94.69 70 GLY A O 1
ATOM 552 N N . THR A 1 71 ? -1.937 5.161 14.293 1.00 95.69 71 THR A N 1
ATOM 553 C CA . THR A 1 71 ? -0.629 4.743 13.776 1.00 95.69 71 THR A CA 1
ATOM 554 C C . THR A 1 71 ? -0.715 4.458 12.283 1.00 95.69 71 THR A C 1
ATOM 556 O O . THR A 1 71 ? -1.638 3.785 11.828 1.00 95.69 71 THR A O 1
ATOM 559 N N . ILE A 1 72 ? 0.279 4.920 11.523 1.00 97.31 72 ILE A N 1
ATOM 560 C CA . ILE A 1 72 ? 0.435 4.620 10.096 1.00 97.31 72 ILE A CA 1
ATOM 561 C C . ILE A 1 72 ? 1.658 3.725 9.919 1.00 97.31 72 ILE A C 1
ATOM 563 O O . ILE A 1 72 ? 2.736 4.026 10.431 1.00 97.31 72 ILE A O 1
ATOM 567 N N . LYS A 1 73 ? 1.488 2.632 9.177 1.00 95.88 73 LYS A N 1
ATOM 568 C CA . LYS A 1 73 ? 2.545 1.674 8.856 1.00 95.88 73 LYS A CA 1
ATOM 569 C C . LYS A 1 73 ? 2.712 1.552 7.349 1.00 95.88 73 LYS A C 1
ATOM 571 O O . LYS A 1 73 ? 1.743 1.297 6.639 1.00 95.88 73 LYS A O 1
ATOM 576 N N . HIS A 1 74 ? 3.954 1.660 6.892 1.00 97.19 74 HIS A N 1
ATOM 577 C CA . HIS A 1 74 ? 4.338 1.316 5.530 1.00 97.19 74 HIS A CA 1
ATOM 578 C C . HIS A 1 74 ? 4.236 -0.199 5.288 1.00 97.19 74 HIS A C 1
ATOM 580 O O . HIS A 1 74 ? 4.677 -1.001 6.116 1.00 97.19 74 HIS A O 1
ATOM 586 N N . VAL A 1 75 ? 3.642 -0.589 4.160 1.00 96.56 75 VAL A N 1
ATOM 587 C CA . VAL A 1 75 ? 3.419 -1.996 3.790 1.00 96.56 75 VAL A CA 1
ATOM 588 C C . VAL A 1 75 ? 4.202 -2.382 2.544 1.00 96.56 75 VAL A C 1
ATOM 590 O O . VAL A 1 75 ? 4.751 -3.485 2.479 1.00 96.56 75 VAL A O 1
ATOM 593 N N . LEU A 1 76 ? 4.224 -1.509 1.538 1.00 95.19 76 LEU A N 1
ATOM 594 C CA . LEU A 1 76 ? 4.747 -1.855 0.226 1.00 95.19 76 LEU A CA 1
ATOM 595 C C . LEU A 1 76 ? 5.272 -0.624 -0.515 1.00 95.19 76 LEU A C 1
ATOM 597 O O . LEU A 1 76 ? 4.480 0.258 -0.834 1.00 95.19 76 LEU A O 1
ATOM 601 N N . THR A 1 77 ? 6.552 -0.651 -0.891 1.00 93.12 77 THR A N 1
ATOM 602 C CA . THR A 1 77 ? 7.139 0.227 -1.914 1.00 93.12 77 THR A CA 1
ATOM 603 C C . THR A 1 77 ? 7.175 -0.536 -3.231 1.00 93.12 77 THR A C 1
ATOM 605 O O . THR A 1 77 ? 7.839 -1.572 -3.305 1.00 93.12 77 THR A O 1
ATOM 608 N N . LYS A 1 78 ? 6.505 -0.024 -4.274 1.00 90.12 78 LYS A N 1
ATOM 609 C CA . LYS A 1 78 ? 6.427 -0.623 -5.622 1.00 90.12 78 LYS A CA 1
ATOM 610 C C . LYS A 1 78 ? 5.817 -2.036 -5.650 1.00 90.12 78 LYS A C 1
ATOM 612 O O . LYS A 1 78 ? 5.663 -2.724 -4.646 1.00 90.12 78 LYS A O 1
ATOM 617 N N . VAL A 1 79 ? 5.437 -2.501 -6.839 1.00 91.56 79 VAL A N 1
ATOM 618 C CA . VAL A 1 79 ? 4.997 -3.896 -7.009 1.00 91.56 79 VAL A CA 1
ATOM 619 C C . VAL A 1 79 ? 6.231 -4.811 -6.926 1.00 91.56 79 VAL A C 1
ATOM 621 O O . VAL A 1 79 ? 7.213 -4.528 -7.616 1.00 91.56 79 VAL A O 1
ATOM 624 N N . PRO A 1 80 ? 6.216 -5.895 -6.120 1.00 89.88 80 PRO A N 1
ATOM 625 C CA . PRO A 1 80 ? 7.299 -6.876 -6.104 1.00 89.88 80 PRO A CA 1
ATOM 626 C C . PRO A 1 80 ? 7.513 -7.479 -7.495 1.00 89.88 80 PRO A C 1
ATOM 628 O O . PRO A 1 80 ? 6.589 -7.516 -8.305 1.00 89.88 80 PRO A O 1
ATOM 631 N N . VAL A 1 81 ? 8.714 -7.978 -7.778 1.00 89.50 81 VAL A N 1
ATOM 632 C CA . VAL A 1 81 ? 9.039 -8.589 -9.074 1.00 89.50 81 VAL A CA 1
ATOM 633 C C . VAL A 1 81 ? 9.669 -9.966 -8.891 1.00 89.50 81 VAL A C 1
ATOM 635 O O . VAL A 1 81 ? 10.500 -10.161 -8.005 1.00 89.50 81 VAL A O 1
ATOM 638 N N . VAL A 1 82 ? 9.299 -10.914 -9.754 1.00 89.94 82 VAL A N 1
ATOM 639 C CA . VAL A 1 82 ? 9.981 -12.208 -9.905 1.00 89.94 82 VAL A CA 1
ATOM 640 C C . VAL A 1 82 ? 10.688 -12.206 -11.257 1.00 89.94 82 VAL A C 1
ATOM 642 O O . VAL A 1 82 ? 10.066 -12.299 -12.320 1.00 89.94 82 VAL A O 1
ATOM 645 N N . GLY A 1 83 ? 12.011 -12.037 -11.223 1.00 89.38 83 GLY A N 1
ATOM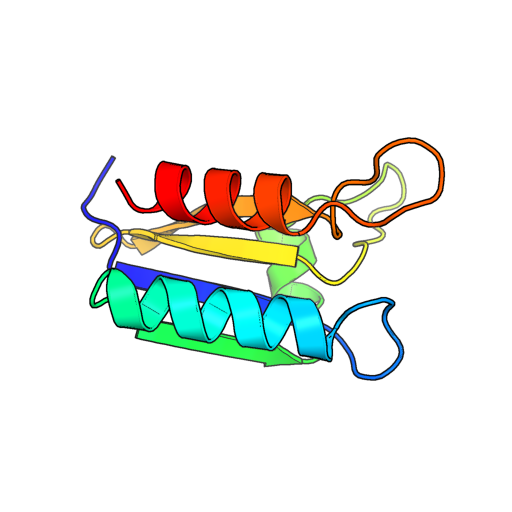 646 C CA . GLY A 1 83 ? 12.799 -11.752 -12.422 1.00 89.38 83 GLY A CA 1
ATOM 647 C C . GLY A 1 83 ? 12.417 -10.389 -13.003 1.00 89.38 83 GLY A C 1
ATOM 648 O O . GLY A 1 83 ? 12.693 -9.363 -12.391 1.00 89.38 83 GLY A O 1
ATOM 649 N N . MET A 1 84 ? 11.769 -10.384 -14.171 1.00 85.81 84 MET A N 1
ATOM 650 C CA . MET A 1 84 ? 11.268 -9.166 -14.835 1.00 85.81 84 MET A CA 1
ATOM 651 C C . MET A 1 84 ? 9.744 -9.004 -14.754 1.00 85.81 84 MET A C 1
ATOM 653 O O . MET A 1 84 ? 9.210 -8.001 -15.225 1.00 85.81 84 MET A O 1
ATOM 657 N N . ASN A 1 85 ? 9.028 -9.980 -14.188 1.00 90.19 85 ASN A N 1
ATOM 658 C CA . ASN A 1 85 ? 7.570 -9.959 -14.153 1.00 90.19 85 ASN A CA 1
ATOM 659 C C . ASN A 1 85 ? 7.064 -9.387 -12.823 1.00 90.19 85 ASN A C 1
ATOM 661 O O . ASN A 1 85 ? 7.562 -9.793 -11.770 1.00 90.19 85 ASN A O 1
ATOM 665 N N . PRO A 1 86 ? 6.065 -8.489 -12.840 1.00 92.62 86 PRO A N 1
ATOM 666 C CA . PRO A 1 86 ? 5.443 -7.993 -11.620 1.00 92.62 86 PRO A CA 1
ATOM 667 C C . PRO A 1 86 ? 4.642 -9.097 -10.921 1.00 92.62 86 PRO A C 1
ATOM 669 O O . PRO A 1 86 ? 3.831 -9.788 -11.541 1.00 92.62 86 PRO A O 1
ATOM 672 N N . ASP A 1 87 ? 4.825 -9.204 -9.612 1.00 95.44 87 ASP A N 1
ATOM 673 C CA . ASP A 1 87 ? 4.183 -10.182 -8.746 1.00 95.44 87 ASP A CA 1
ATOM 674 C C . ASP A 1 87 ? 3.086 -9.519 -7.903 1.00 95.44 87 ASP A C 1
ATOM 676 O O . ASP A 1 87 ? 3.274 -9.063 -6.770 1.00 95.44 87 ASP A O 1
ATOM 680 N N . PHE A 1 88 ? 1.899 -9.443 -8.504 1.00 95.06 88 PHE A N 1
ATOM 681 C CA . PHE A 1 88 ? 0.709 -8.905 -7.846 1.00 95.06 88 PHE A CA 1
ATOM 682 C C . PHE A 1 88 ? 0.136 -9.844 -6.783 1.00 95.06 88 PHE A C 1
ATOM 684 O O . PHE A 1 88 ? -0.614 -9.385 -5.922 1.00 95.06 88 PHE A O 1
ATOM 691 N N . GLU A 1 89 ? 0.471 -11.133 -6.825 1.00 95.12 89 GLU A N 1
ATOM 692 C CA . GLU A 1 89 ? 0.039 -12.087 -5.808 1.00 95.12 89 GLU A CA 1
ATOM 693 C C . GLU A 1 89 ? 0.818 -11.852 -4.511 1.00 95.12 89 GLU A C 1
ATOM 695 O O . GLU A 1 89 ? 0.215 -11.694 -3.447 1.00 95.12 89 GLU A O 1
ATOM 700 N N . ALA A 1 90 ? 2.139 -11.680 -4.606 1.00 95.50 90 ALA A N 1
ATOM 701 C CA . ALA A 1 90 ? 2.967 -11.274 -3.477 1.00 95.50 90 ALA A CA 1
ATOM 702 C C . ALA A 1 90 ? 2.554 -9.902 -2.924 1.00 95.50 90 ALA A C 1
ATOM 704 O O . ALA A 1 90 ? 2.509 -9.723 -1.705 1.00 95.50 90 ALA A O 1
ATOM 705 N N . ALA A 1 91 ? 2.216 -8.940 -3.795 1.00 96.19 91 ALA A N 1
ATOM 706 C CA . ALA A 1 91 ? 1.669 -7.654 -3.359 1.00 96.19 91 ALA A CA 1
ATOM 707 C C . ALA A 1 91 ? 0.370 -7.845 -2.563 1.00 96.19 91 ALA A C 1
ATOM 709 O O . ALA A 1 91 ? 0.267 -7.346 -1.445 1.00 96.19 91 ALA A O 1
ATOM 710 N N . ARG A 1 92 ? -0.594 -8.612 -3.098 1.00 97.06 92 ARG A N 1
ATOM 711 C CA . ARG A 1 92 ? -1.874 -8.899 -2.431 1.00 97.06 92 ARG A CA 1
ATOM 712 C C . ARG A 1 92 ? -1.651 -9.508 -1.053 1.00 97.06 92 ARG A C 1
ATOM 714 O O . ARG A 1 92 ? -2.210 -9.011 -0.081 1.00 97.06 92 ARG A O 1
ATOM 721 N N . LYS A 1 93 ? -0.799 -10.530 -0.970 1.00 96.50 93 LYS A N 1
ATOM 722 C CA . LYS A 1 93 ? -0.501 -11.229 0.280 1.00 96.50 93 LYS A CA 1
ATOM 723 C C . LYS A 1 93 ? 0.034 -10.276 1.350 1.00 96.50 93 LYS A C 1
ATOM 725 O O . LYS A 1 93 ? -0.486 -10.273 2.459 1.00 96.50 93 LYS A O 1
ATOM 730 N N . LYS A 1 94 ? 0.987 -9.402 1.000 1.00 96.44 94 LYS A N 1
ATOM 731 C CA . LYS A 1 94 ? 1.513 -8.385 1.929 1.00 96.44 94 LYS A CA 1
ATOM 732 C C . LYS A 1 94 ? 0.424 -7.439 2.443 1.00 96.44 94 LYS A C 1
ATOM 734 O O . LYS A 1 94 ? 0.421 -7.101 3.624 1.00 96.44 94 LYS A O 1
ATOM 739 N N . LEU A 1 95 ? -0.496 -7.009 1.573 1.00 96.31 95 LEU A N 1
ATOM 740 C CA . LEU A 1 95 ? -1.616 -6.149 1.971 1.00 96.31 95 LEU A CA 1
ATOM 741 C C . LEU A 1 95 ? -2.578 -6.878 2.915 1.00 96.31 95 LEU A C 1
ATOM 743 O O . LEU A 1 95 ? -2.999 -6.317 3.921 1.00 96.31 95 LEU A O 1
ATOM 747 N N . GLU A 1 96 ? -2.914 -8.129 2.611 1.00 95.50 96 GLU A N 1
ATOM 748 C CA . GLU A 1 96 ? -3.815 -8.937 3.434 1.00 95.50 96 GLU A CA 1
ATOM 749 C C . GLU A 1 96 ? -3.215 -9.273 4.802 1.00 95.50 96 GLU A C 1
ATOM 751 O O . GLU A 1 96 ? -3.942 -9.230 5.793 1.00 95.50 96 GLU A O 1
ATOM 756 N N . GLU A 1 97 ? -1.910 -9.558 4.864 1.00 94.94 97 GLU A N 1
ATOM 757 C CA . GLU A 1 97 ? -1.154 -9.774 6.104 1.00 94.94 97 GLU A CA 1
ATOM 758 C C . GLU A 1 97 ? -1.069 -8.498 6.952 1.00 94.94 97 GLU A C 1
ATOM 760 O O . GLU A 1 97 ? -1.127 -8.570 8.175 1.00 94.94 97 GLU A O 1
ATOM 765 N N . ALA A 1 98 ? -0.965 -7.322 6.325 1.00 93.44 98 ALA A N 1
ATOM 766 C CA . ALA A 1 98 ? -0.937 -6.045 7.037 1.00 93.44 98 ALA A CA 1
ATOM 767 C C . ALA A 1 98 ? -2.299 -5.636 7.631 1.00 93.44 98 ALA A C 1
ATOM 769 O O . ALA A 1 98 ? -2.339 -4.782 8.516 1.00 93.44 98 ALA A O 1
ATOM 770 N N . LEU A 1 99 ? -3.393 -6.222 7.133 1.00 90.81 99 LEU A N 1
ATOM 771 C CA . LEU A 1 99 ? -4.771 -5.969 7.568 1.00 90.81 99 LEU A CA 1
ATOM 772 C C . LEU A 1 99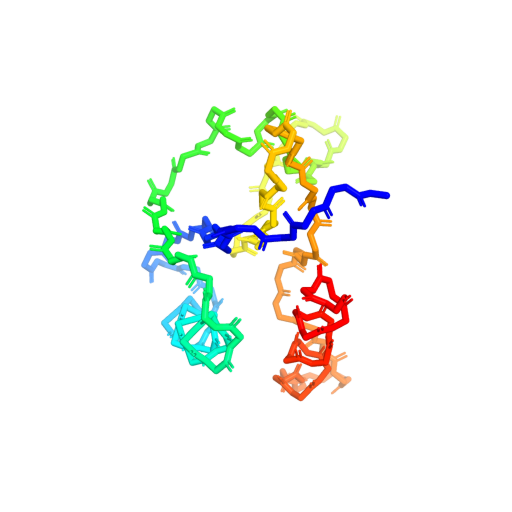 ? -5.356 -7.091 8.448 1.00 90.81 99 LEU A C 1
ATOM 774 O O . LEU A 1 99 ? -6.530 -7.007 8.814 1.00 90.81 99 LEU A O 1
ATOM 778 N N . ALA A 1 100 ? -4.592 -8.155 8.713 1.00 83.56 100 ALA A N 1
ATOM 779 C CA . ALA A 1 100 ? -4.984 -9.272 9.578 1.00 83.56 100 ALA A CA 1
ATOM 780 C C . ALA A 1 100 ? -4.785 -8.928 11.061 1.00 83.56 100 ALA A C 1
ATOM 782 O O . ALA A 1 100 ? -5.663 -9.332 11.856 1.00 83.56 100 ALA A O 1
#